Protein AF-T1BEZ2-F1 (afdb_monomer_lite)

Organism: NCBI:txid410659

Radius of gyration: 30.02 Å; chains: 1; bounding box: 65×38×98 Å

Foldseek 3Di:
DDDDDDDPVVVDDDDPDDDDPPDQDDDPNHGDDDDDDDADPPHDLVVVVVVVVVVVVVVVVVDDPPDDDDDPDRPCVVVVVVVVVVVVVLVVVLVVQLVVCCVPVVDNVLSVVLSVVLVVLVVVLVVVCVVVVHDPDPVSVVVSVVVSVVSSVVSVVVSVVVD

InterPro domains:
  IPR001036 Acriflavin resistance protein [PF00873] (5-162)
  IPR001036 Acriflavin resistance protein [PR00702] (82-105)
  IPR001036 Acriflavin resistance protein [PR00702] (109-130)
  IPR001036 Acriflavin resistance protein [PR00702] (137-161)
  IPR001036 Acriflavin resistance protein [PTHR32063] (5-162)
  IPR027463 Multidrug efflux transporter AcrB TolC docking domain, DN/DC subdomains [G3DSA:3.30.2090.10] (4-24)

Secondary structure (DSSP, 8-state):
-------GGGT-----------S--EETTEE------PPPTT--HHHHHHHHHHHHHHHHTTSPTT--------HHHHHHHHHHHHHHHHHHHHHHHHHHHHHHH--HHHHHHHHHHHHHHHHHHHHHHHHTT----HHHHHHHHHHHHHHHHHHHHHHHHH-

pLDDT: mean 74.98, std 9.19, range [45.59, 91.62]

Sequence (163 aa):
SGHGVVPLRDVADVKSSFAPVWTRATANGKPAVLIDVYQQPDGNTVQIINQTRAEMKKIKSKLPAGVAVKLWYNQGHVLMESAVSVRDAVIVGIVMAVLVLLVFLRNWKTTLMAAMVVPAALATTVLLLYLLNMSFNIMTLGGMAAAVGLIIDDAIVMIEHII

Structure (mmCIF, N/CA/C/O backbone):
data_AF-T1BEZ2-F1
#
_entry.id   AF-T1BEZ2-F1
#
loop_
_atom_site.group_PDB
_atom_site.id
_atom_site.type_symbol
_atom_site.label_atom_id
_atom_site.label_alt_id
_atom_site.label_comp_id
_atom_site.label_asym_id
_atom_site.label_entity_id
_atom_site.label_seq_id
_atom_site.pdbx_PDB_ins_code
_atom_site.Cartn_x
_atom_site.Cartn_y
_atom_site.Cartn_z
_atom_site.occupancy
_atom_site.B_iso_or_equiv
_atom_site.auth_seq_id
_atom_site.auth_comp_id
_atom_site.auth_asym_id
_atom_site.auth_atom_id
_atom_site.pdbx_PDB_model_num
ATOM 1 N N . SER A 1 1 ? 38.979 20.730 -69.085 1.00 45.59 1 SER A N 1
ATOM 2 C CA . SER A 1 1 ? 39.420 20.351 -67.730 1.00 45.59 1 SER A CA 1
ATOM 3 C C . SER A 1 1 ? 38.242 19.743 -66.992 1.00 45.59 1 SER A C 1
ATOM 5 O O . SER A 1 1 ? 37.401 20.476 -66.497 1.00 45.59 1 SER A O 1
ATOM 7 N N . GLY A 1 2 ? 38.084 18.419 -67.080 1.00 51.22 2 GLY A N 1
ATOM 8 C CA . GLY A 1 2 ? 36.905 17.714 -66.572 1.00 51.22 2 GLY A CA 1
ATOM 9 C C . GLY A 1 2 ? 37.020 17.462 -65.074 1.00 51.22 2 GLY A C 1
ATOM 10 O O . GLY A 1 2 ? 37.946 16.783 -64.638 1.00 51.22 2 GLY A O 1
ATOM 11 N N . HIS A 1 3 ? 36.095 18.011 -64.293 1.00 58.00 3 HIS A N 1
ATOM 12 C CA . HIS A 1 3 ? 35.956 17.691 -62.877 1.00 58.00 3 HIS A CA 1
ATOM 13 C C . HIS A 1 3 ? 35.451 16.248 -62.745 1.00 58.00 3 HIS A C 1
ATOM 15 O O . HIS A 1 3 ? 34.265 15.978 -62.918 1.00 58.00 3 HIS A O 1
ATOM 21 N N . GLY A 1 4 ? 36.371 15.311 -62.507 1.00 70.38 4 GLY A N 1
ATOM 22 C CA . GLY A 1 4 ? 36.042 13.915 -62.236 1.00 70.38 4 GLY A CA 1
ATOM 23 C C . GLY A 1 4 ? 35.352 13.799 -60.881 1.00 70.38 4 GLY A C 1
ATOM 24 O O . GLY A 1 4 ? 35.942 14.116 -59.851 1.00 70.38 4 GLY A O 1
ATOM 25 N N . VAL A 1 5 ? 34.092 13.377 -60.881 1.00 75.44 5 VAL A N 1
ATOM 26 C CA . VAL A 1 5 ? 33.351 13.088 -59.652 1.00 75.44 5 VAL A CA 1
ATOM 27 C C . VAL A 1 5 ? 33.892 11.779 -59.082 1.00 75.44 5 VAL A C 1
ATOM 29 O O . VAL A 1 5 ? 33.746 10.733 -59.711 1.00 75.44 5 VAL A O 1
ATOM 32 N N . VAL A 1 6 ? 34.522 11.831 -57.908 1.00 78.94 6 VAL A N 1
ATOM 33 C CA . VAL A 1 6 ? 34.981 10.630 -57.195 1.00 78.94 6 VAL A CA 1
ATOM 34 C C . VAL A 1 6 ? 33.859 10.159 -56.265 1.00 78.94 6 VAL A C 1
ATOM 36 O O . VAL A 1 6 ? 33.455 10.915 -55.377 1.00 78.94 6 VAL A O 1
ATOM 39 N N . PRO A 1 7 ? 33.309 8.947 -56.453 1.00 79.12 7 PRO A N 1
ATOM 40 C CA . PRO A 1 7 ? 32.265 8.428 -55.584 1.00 79.12 7 PRO A CA 1
ATOM 41 C C . PRO A 1 7 ? 32.840 8.053 -54.211 1.00 79.12 7 PRO A C 1
ATOM 43 O O . PRO A 1 7 ? 33.942 7.527 -54.102 1.00 79.12 7 PRO A O 1
ATOM 46 N N . LEU A 1 8 ? 32.057 8.270 -53.149 1.00 76.75 8 LEU A N 1
ATOM 47 C CA . LEU A 1 8 ? 32.483 8.088 -51.750 1.00 76.75 8 LEU A CA 1
ATOM 48 C C . LEU A 1 8 ? 33.016 6.674 -51.436 1.00 76.75 8 LEU A C 1
ATOM 50 O O . LEU A 1 8 ? 33.854 6.506 -50.558 1.00 76.75 8 LEU A O 1
ATOM 54 N N . ARG A 1 9 ? 32.573 5.668 -52.196 1.00 78.31 9 ARG A N 1
ATOM 55 C CA . ARG A 1 9 ? 33.042 4.276 -52.109 1.00 78.31 9 ARG A CA 1
ATOM 56 C C . ARG A 1 9 ? 34.515 4.076 -52.499 1.00 78.31 9 ARG A C 1
ATOM 58 O O . ARG A 1 9 ? 35.095 3.079 -52.092 1.00 78.31 9 ARG A O 1
ATOM 65 N N . ASP A 1 10 ? 35.10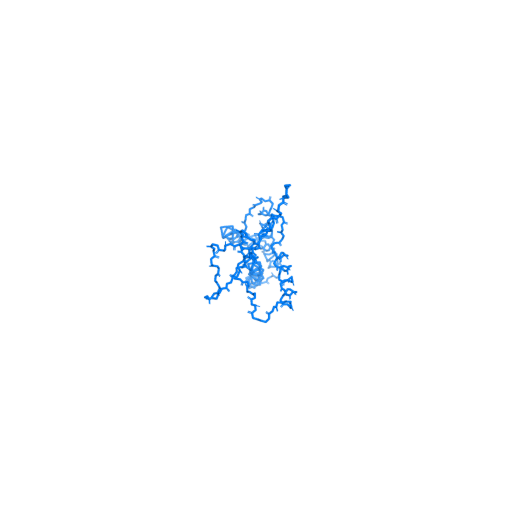2 4.997 -53.268 1.00 80.50 10 ASP A N 1
ATOM 66 C CA . ASP A 1 10 ? 36.500 4.906 -53.722 1.00 80.50 10 ASP A CA 1
ATOM 67 C C . ASP A 1 10 ? 37.483 5.443 -52.664 1.00 80.50 10 ASP A C 1
ATOM 69 O O . ASP A 1 10 ? 38.688 5.223 -52.764 1.00 80.50 10 ASP A O 1
ATOM 73 N N . VAL A 1 11 ? 36.974 6.139 -51.639 1.00 81.88 11 VAL A N 1
ATOM 74 C CA . VAL A 1 11 ? 37.768 6.751 -50.557 1.00 81.88 11 VAL A CA 1
ATOM 75 C C . VAL A 1 11 ? 37.382 6.260 -49.159 1.00 81.88 11 VAL A C 1
ATOM 77 O O . VAL A 1 11 ? 38.130 6.492 -48.212 1.00 81.88 11 VAL A O 1
ATOM 80 N N . ALA A 1 12 ? 36.243 5.578 -49.005 1.00 79.38 12 ALA A N 1
ATOM 81 C CA . ALA A 1 12 ? 35.791 5.054 -47.721 1.00 79.38 12 ALA A CA 1
ATOM 82 C C . ALA A 1 12 ? 34.899 3.808 -47.863 1.00 79.38 12 ALA A C 1
ATOM 84 O O . ALA A 1 12 ? 34.057 3.714 -48.757 1.00 79.38 12 ALA A O 1
ATOM 85 N N . ASP A 1 13 ? 35.039 2.879 -46.913 1.00 76.56 13 ASP A N 1
ATOM 86 C CA . ASP A 1 13 ? 34.148 1.726 -46.753 1.00 76.56 13 ASP A CA 1
ATOM 87 C C . ASP A 1 13 ? 32.929 2.145 -45.912 1.00 76.56 13 ASP A C 1
ATOM 89 O O . ASP A 1 13 ? 33.007 2.304 -44.691 1.00 76.56 13 ASP A O 1
ATOM 93 N N . VAL A 1 14 ? 31.801 2.396 -46.582 1.00 77.38 14 VAL A N 1
ATOM 94 C CA . VAL A 1 14 ? 30.545 2.791 -45.934 1.00 77.38 14 VAL A CA 1
ATOM 95 C C . VAL A 1 14 ? 29.736 1.539 -45.617 1.00 77.38 14 VAL A C 1
ATOM 97 O O . VAL A 1 14 ? 29.041 0.990 -46.473 1.00 77.38 14 VAL A O 1
ATOM 100 N N . LYS A 1 15 ? 29.790 1.108 -44.357 1.00 75.06 15 LYS A N 1
ATOM 101 C CA . LYS A 1 15 ? 28.935 0.041 -43.826 1.00 75.06 15 LYS A CA 1
ATOM 102 C C . LYS A 1 15 ? 27.863 0.641 -42.935 1.00 75.06 15 LYS A C 1
ATOM 104 O O . LYS A 1 15 ? 28.157 1.448 -42.056 1.00 75.06 15 LYS A O 1
ATOM 109 N N . SER A 1 16 ? 26.620 0.203 -43.124 1.00 61.25 16 SER A N 1
ATOM 110 C CA . SER A 1 16 ? 25.577 0.427 -42.126 1.00 61.25 16 SER A CA 1
ATOM 111 C C . SER A 1 16 ? 25.934 -0.417 -40.901 1.00 61.25 16 SER A C 1
ATOM 113 O O . SER A 1 16 ? 25.763 -1.634 -40.899 1.00 61.25 16 SER A O 1
ATOM 115 N N . SER A 1 17 ? 26.548 0.221 -39.908 1.00 61.66 17 SER A N 1
ATOM 116 C CA . SER A 1 17 ? 26.947 -0.402 -38.649 1.00 61.66 17 SER A CA 1
ATOM 117 C C . SER A 1 17 ? 26.093 0.149 -37.518 1.00 61.66 17 SER A C 1
ATOM 119 O O . SER A 1 17 ? 25.667 1.303 -37.539 1.00 61.66 17 SER A O 1
ATOM 121 N N . PHE A 1 18 ? 25.857 -0.676 -36.505 1.00 65.12 18 PHE A N 1
ATOM 122 C CA . PHE A 1 18 ? 25.206 -0.238 -35.277 1.00 65.12 18 PHE A CA 1
ATOM 123 C C . PHE A 1 18 ? 26.130 0.708 -34.500 1.00 65.12 18 PHE A C 1
ATOM 125 O O . PHE A 1 18 ? 27.355 0.557 -34.540 1.00 65.12 18 PHE A O 1
ATOM 132 N N . ALA A 1 19 ? 25.542 1.685 -33.802 1.00 56.53 19 ALA A N 1
ATOM 133 C CA . ALA A 1 19 ? 26.277 2.576 -32.908 1.00 56.53 19 ALA A CA 1
ATOM 134 C C . ALA A 1 19 ? 27.071 1.749 -31.874 1.00 56.53 19 ALA A C 1
ATOM 136 O O . ALA A 1 19 ? 26.555 0.729 -31.405 1.00 56.53 19 ALA A O 1
ATOM 137 N N . PRO A 1 20 ? 28.306 2.146 -31.514 1.00 45.62 20 PRO A N 1
ATOM 138 C CA . PRO A 1 20 ? 29.108 1.402 -30.552 1.00 45.62 20 PRO A CA 1
ATOM 139 C C . PRO A 1 20 ? 28.374 1.327 -29.210 1.00 45.62 20 PRO A C 1
ATOM 141 O O . PRO A 1 20 ? 28.169 2.328 -28.523 1.00 45.62 20 PRO A O 1
ATOM 144 N N . VAL A 1 21 ? 27.949 0.116 -28.852 1.00 55.03 21 VAL A N 1
ATOM 145 C CA . VAL A 1 21 ? 27.311 -0.174 -27.570 1.00 55.03 21 VAL A CA 1
ATOM 146 C C . VAL A 1 21 ? 28.423 -0.323 -26.533 1.00 55.03 21 VAL A C 1
ATOM 148 O O . VAL A 1 21 ? 28.997 -1.396 -26.372 1.00 55.03 21 VAL A O 1
ATOM 151 N N . TRP A 1 22 ? 28.745 0.765 -25.834 1.00 52.12 22 TRP A N 1
ATOM 152 C CA . TRP A 1 22 ? 29.755 0.783 -24.763 1.00 52.12 22 TRP A CA 1
ATOM 153 C C . TRP A 1 22 ? 29.315 0.025 -23.498 1.00 52.12 22 TRP A C 1
ATOM 155 O O . TRP A 1 22 ? 30.116 -0.201 -22.594 1.00 52.12 22 TRP A O 1
ATOM 165 N N . THR A 1 23 ? 28.049 -0.397 -23.433 1.00 52.69 23 THR A N 1
ATOM 166 C CA . THR A 1 23 ? 27.448 -1.040 -22.260 1.00 52.69 23 THR A CA 1
ATOM 167 C C . THR A 1 23 ? 26.900 -2.414 -22.630 1.00 52.69 23 THR A C 1
ATOM 169 O O . THR A 1 23 ? 25.865 -2.545 -23.281 1.00 52.69 23 THR A O 1
ATOM 172 N N . ARG A 1 24 ? 27.592 -3.478 -22.212 1.00 58.44 24 ARG A N 1
ATOM 173 C CA . ARG A 1 24 ? 27.151 -4.855 -22.457 1.00 58.44 24 ARG A CA 1
ATOM 174 C C . ARG A 1 24 ? 26.041 -5.230 -21.472 1.00 58.44 24 ARG A C 1
ATOM 176 O O . ARG A 1 24 ? 26.325 -5.643 -20.352 1.00 58.44 24 ARG A O 1
ATOM 183 N N . ALA A 1 25 ? 24.783 -5.122 -21.887 1.00 63.81 25 ALA A N 1
ATOM 184 C CA . ALA A 1 25 ? 23.671 -5.671 -21.120 1.00 63.81 25 ALA A CA 1
ATOM 185 C C . ALA A 1 25 ? 23.600 -7.193 -21.330 1.00 63.81 25 ALA A C 1
ATOM 187 O O . ALA A 1 25 ? 23.593 -7.698 -22.456 1.00 63.81 25 ALA A O 1
ATOM 188 N N . THR A 1 26 ? 23.582 -7.947 -20.234 1.00 67.31 26 THR A N 1
ATOM 189 C CA . THR A 1 26 ? 23.364 -9.396 -20.270 1.00 67.31 26 THR A CA 1
ATOM 190 C C . THR A 1 26 ? 22.227 -9.753 -19.333 1.00 67.31 26 THR A C 1
ATOM 192 O O . THR A 1 26 ? 22.091 -9.173 -18.260 1.00 67.31 26 THR A O 1
ATOM 195 N N . ALA A 1 27 ? 21.402 -10.710 -19.742 1.00 64.25 27 ALA A N 1
ATOM 196 C CA . ALA A 1 27 ? 20.376 -11.298 -18.895 1.00 64.25 27 ALA A CA 1
ATOM 197 C C . ALA A 1 27 ? 20.695 -12.787 -18.753 1.00 64.25 27 ALA A C 1
ATOM 199 O O . ALA A 1 27 ? 20.687 -13.517 -19.746 1.00 64.25 27 ALA A O 1
ATOM 200 N N . ASN A 1 28 ? 21.006 -13.243 -17.535 1.00 63.75 28 ASN A N 1
ATOM 201 C CA . ASN A 1 28 ? 21.437 -14.624 -17.258 1.00 63.75 28 ASN A CA 1
ATOM 202 C C . ASN A 1 28 ? 22.575 -15.115 -18.174 1.00 63.75 28 ASN A C 1
ATOM 204 O O . ASN A 1 28 ? 22.500 -16.207 -18.737 1.00 63.75 28 ASN A O 1
ATOM 208 N N . GLY A 1 29 ? 23.601 -14.286 -18.384 1.00 69.00 29 GLY A N 1
ATOM 209 C CA . GLY A 1 29 ? 24.770 -14.646 -19.196 1.00 69.00 29 GLY A CA 1
ATOM 210 C C . GLY A 1 29 ? 24.537 -14.669 -20.713 1.00 69.00 29 GLY A C 1
ATOM 211 O O . GLY A 1 29 ? 25.471 -14.944 -21.461 1.00 69.00 29 GLY A O 1
ATOM 212 N N . LYS A 1 30 ? 23.327 -14.348 -21.194 1.00 75.25 30 LYS A N 1
ATOM 213 C CA . LYS A 1 30 ? 23.033 -14.178 -22.626 1.00 75.25 30 LYS A CA 1
ATOM 214 C C . LYS A 1 30 ? 23.043 -12.693 -23.005 1.00 75.25 30 LYS A C 1
ATOM 216 O O . LYS A 1 30 ? 22.587 -11.881 -22.193 1.00 75.25 30 LYS A O 1
ATOM 221 N N . PRO A 1 31 ? 23.521 -12.320 -24.210 1.00 75.44 31 PRO A N 1
ATOM 222 C CA . PRO A 1 31 ? 23.399 -10.953 -24.712 1.00 75.44 31 PRO A CA 1
ATOM 223 C C . PRO A 1 31 ? 21.940 -10.499 -24.668 1.00 75.44 31 PRO A C 1
ATOM 225 O O . PRO A 1 31 ? 21.053 -11.216 -25.135 1.00 75.44 31 PRO A O 1
ATOM 228 N N . ALA A 1 32 ? 21.694 -9.336 -24.077 1.00 73.88 32 ALA A N 1
ATOM 229 C CA . ALA A 1 32 ? 20.361 -8.782 -23.915 1.00 73.88 32 ALA A CA 1
ATOM 230 C C . ALA A 1 32 ? 20.365 -7.294 -24.262 1.00 73.88 32 ALA A C 1
ATOM 232 O O . ALA A 1 32 ? 21.403 -6.639 -24.248 1.00 73.88 32 ALA A O 1
ATOM 233 N N . VAL A 1 33 ? 19.183 -6.765 -24.559 1.00 74.75 33 VAL A N 1
ATOM 234 C CA . VAL A 1 33 ? 18.955 -5.327 -24.699 1.00 74.75 33 VAL A CA 1
ATOM 235 C C . VAL A 1 33 ? 18.123 -4.895 -23.501 1.00 74.75 33 VAL A C 1
ATOM 237 O O . VAL A 1 33 ? 17.075 -5.489 -23.236 1.00 74.75 33 VAL A O 1
ATOM 240 N N . LEU A 1 34 ? 18.614 -3.901 -22.762 1.00 71.50 34 LEU A N 1
ATOM 241 C CA . LEU A 1 34 ? 17.865 -3.275 -21.680 1.00 71.50 34 LEU A CA 1
ATOM 242 C C . LEU A 1 34 ? 16.937 -2.215 -22.282 1.00 71.50 34 LEU A C 1
ATOM 244 O O . LEU A 1 34 ? 17.360 -1.436 -23.133 1.00 71.50 34 LEU A O 1
ATOM 248 N N . ILE A 1 35 ? 15.677 -2.210 -21.857 1.00 73.62 35 ILE A N 1
ATOM 249 C CA . ILE A 1 35 ? 14.705 -1.177 -22.212 1.00 73.62 35 ILE A CA 1
ATOM 250 C C . ILE A 1 35 ? 14.124 -0.664 -20.903 1.00 73.62 35 ILE A C 1
ATOM 252 O O . ILE A 1 35 ? 13.434 -1.411 -20.205 1.00 73.62 35 ILE A O 1
ATOM 256 N N . ASP A 1 36 ? 14.397 0.600 -20.599 1.00 74.00 36 ASP A N 1
ATOM 257 C CA . ASP A 1 36 ? 13.881 1.267 -19.411 1.00 74.00 36 ASP A CA 1
ATOM 258 C C . ASP A 1 36 ? 12.597 2.026 -19.753 1.00 74.00 36 ASP A C 1
ATOM 260 O O . ASP A 1 36 ? 12.530 2.778 -20.726 1.00 74.00 36 ASP A O 1
ATOM 264 N N . VAL A 1 37 ? 11.555 1.807 -18.950 1.00 72.19 37 VAL A N 1
ATOM 265 C CA . VAL A 1 37 ? 10.265 2.492 -19.079 1.00 72.19 37 VAL A CA 1
ATOM 266 C C . VAL A 1 37 ? 10.095 3.395 -17.869 1.00 72.19 37 VAL A C 1
ATOM 268 O O . VAL A 1 37 ? 9.917 2.915 -16.750 1.00 72.19 37 VAL A O 1
ATOM 271 N N . TYR A 1 38 ? 10.144 4.704 -18.101 1.00 71.62 38 TYR A N 1
ATOM 272 C CA . TYR A 1 38 ? 9.953 5.708 -17.061 1.00 71.62 38 TYR A CA 1
ATOM 273 C C . TYR A 1 38 ? 8.494 6.153 -16.996 1.00 71.62 38 TYR A C 1
ATOM 275 O O . TYR A 1 38 ? 7.841 6.373 -18.018 1.00 71.62 38 TYR A O 1
ATOM 283 N N . GLN A 1 39 ? 7.986 6.300 -15.776 1.00 69.12 39 GLN A N 1
ATOM 284 C CA . GLN A 1 39 ? 6.677 6.884 -15.522 1.00 69.12 39 GLN A CA 1
ATOM 285 C C . GLN A 1 39 ? 6.745 8.409 -15.676 1.00 69.12 39 GLN A C 1
ATOM 287 O O . GLN A 1 39 ? 7.672 9.050 -15.188 1.00 69.12 39 GLN A O 1
ATOM 292 N N . GLN A 1 40 ? 5.745 8.985 -16.345 1.00 74.88 40 GLN A N 1
ATOM 293 C CA . GLN A 1 40 ? 5.557 10.436 -16.390 1.00 74.88 40 GLN A CA 1
ATOM 294 C C . GLN A 1 40 ? 5.040 10.950 -15.031 1.00 74.88 40 GLN A C 1
ATOM 296 O O . GLN A 1 40 ? 4.295 10.213 -14.383 1.00 74.88 40 GLN A O 1
ATOM 301 N N . PRO A 1 41 ? 5.379 12.187 -14.611 1.00 60.66 41 PRO A N 1
ATOM 302 C CA . PRO A 1 41 ? 5.030 12.729 -13.290 1.00 60.66 41 PRO A CA 1
ATOM 303 C C . PRO A 1 41 ? 3.544 12.610 -12.913 1.00 60.66 41 PRO A C 1
ATOM 305 O O . PRO A 1 41 ? 3.238 12.262 -11.778 1.00 60.66 41 PRO A O 1
ATOM 308 N N . ASP A 1 42 ? 2.639 12.795 -13.879 1.00 68.25 42 ASP A N 1
ATOM 309 C CA . ASP A 1 42 ? 1.180 12.729 -13.677 1.00 68.25 42 ASP A CA 1
ATOM 310 C C . ASP A 1 42 ? 0.566 11.371 -14.074 1.00 68.25 42 ASP A C 1
ATOM 312 O O . ASP A 1 42 ? -0.652 11.199 -14.144 1.00 68.25 42 ASP A O 1
ATOM 316 N N . GLY A 1 43 ? 1.405 10.388 -14.402 1.00 64.56 43 GLY A N 1
ATOM 317 C CA . GLY A 1 43 ? 0.965 9.084 -14.878 1.00 64.56 43 GLY A CA 1
ATOM 318 C C . GLY A 1 43 ? 0.504 8.175 -13.743 1.00 64.56 43 GLY A C 1
ATOM 319 O O . GLY A 1 43 ? 1.113 8.139 -12.680 1.00 64.56 43 GLY A O 1
ATOM 320 N N . ASN A 1 44 ? -0.528 7.363 -13.972 1.00 68.50 44 ASN A N 1
ATOM 321 C CA . ASN A 1 44 ? -0.905 6.302 -13.039 1.00 68.50 44 ASN A CA 1
ATOM 322 C C . ASN A 1 44 ? -0.009 5.067 -13.254 1.00 68.50 44 ASN A C 1
ATOM 324 O O . ASN A 1 44 ? -0.087 4.410 -14.295 1.00 68.50 44 ASN A O 1
ATOM 328 N N . THR A 1 45 ? 0.807 4.717 -12.255 1.00 69.75 45 THR A N 1
ATOM 329 C CA . THR A 1 45 ? 1.752 3.585 -12.303 1.00 69.75 45 THR A CA 1
ATOM 330 C C . THR A 1 45 ? 1.080 2.267 -12.703 1.00 69.75 45 THR A C 1
ATOM 332 O O . THR A 1 45 ? 1.600 1.531 -13.542 1.00 69.75 45 THR A O 1
ATOM 335 N N . VAL A 1 46 ? -0.100 1.969 -12.146 1.00 71.31 46 VAL A N 1
ATOM 336 C CA . VAL A 1 46 ? -0.838 0.721 -12.416 1.00 71.31 46 VAL A CA 1
ATOM 337 C C . VAL A 1 46 ? -1.319 0.689 -13.865 1.00 71.31 46 VAL A C 1
ATOM 339 O O . VAL A 1 46 ? -1.199 -0.328 -14.553 1.00 71.31 46 VAL A O 1
ATOM 342 N N . GLN A 1 47 ? -1.823 1.819 -14.358 1.00 75.38 47 GLN A N 1
ATOM 343 C CA . GLN A 1 47 ? -2.288 1.944 -15.735 1.00 75.38 47 GLN A CA 1
ATOM 344 C C . GLN A 1 47 ? -1.136 1.802 -16.735 1.00 75.38 47 GLN A C 1
ATOM 346 O O . GLN A 1 47 ? -1.267 1.049 -17.701 1.00 75.38 47 GLN A O 1
ATOM 351 N N . ILE A 1 48 ? 0.005 2.448 -16.473 1.00 78.62 48 ILE A N 1
ATOM 352 C CA . ILE A 1 48 ? 1.208 2.366 -17.314 1.00 78.62 48 ILE A CA 1
ATOM 353 C C . ILE A 1 48 ? 1.714 0.925 -17.393 1.00 78.62 48 ILE A C 1
ATOM 355 O O . ILE A 1 48 ? 2.027 0.438 -18.480 1.00 78.62 48 ILE A O 1
ATOM 359 N N . ILE A 1 49 ? 1.746 0.199 -16.272 1.00 75.88 49 ILE A N 1
ATOM 360 C CA . ILE A 1 49 ? 2.162 -1.212 -16.251 1.00 75.88 49 ILE A CA 1
ATOM 361 C C . ILE A 1 49 ? 1.214 -2.079 -17.077 1.00 75.88 49 ILE A C 1
ATOM 363 O O . ILE A 1 49 ? 1.668 -2.917 -17.862 1.00 75.88 49 ILE A O 1
ATOM 367 N N . ASN A 1 50 ? -0.096 -1.877 -16.927 1.00 78.56 50 ASN A N 1
ATOM 368 C CA . ASN A 1 50 ? -1.098 -2.633 -17.672 1.00 78.56 50 ASN A CA 1
ATOM 369 C C . ASN A 1 50 ? -1.008 -2.362 -19.180 1.00 78.56 50 ASN A C 1
ATOM 371 O O . ASN A 1 50 ? -1.018 -3.308 -19.971 1.00 78.56 50 ASN A O 1
ATOM 375 N N . GLN A 1 51 ? -0.848 -1.099 -19.579 1.00 81.00 51 GLN A N 1
ATOM 376 C CA . GLN A 1 51 ? -0.660 -0.700 -20.976 1.00 81.00 51 GLN A CA 1
ATOM 377 C C . GLN A 1 51 ? 0.639 -1.261 -21.554 1.00 81.00 51 GLN A C 1
ATOM 379 O O . GLN A 1 51 ? 0.622 -1.883 -22.614 1.00 81.00 51 GLN A O 1
ATOM 384 N N . THR A 1 52 ? 1.748 -1.141 -20.821 1.00 80.19 52 THR A N 1
ATOM 385 C CA . THR A 1 52 ? 3.047 -1.683 -21.238 1.00 80.19 52 THR A CA 1
ATOM 386 C C . THR A 1 52 ? 2.959 -3.193 -21.434 1.00 80.19 52 THR A C 1
ATOM 388 O O . THR A 1 52 ? 3.395 -3.710 -22.458 1.00 80.19 52 THR A O 1
ATOM 391 N N . ARG A 1 53 ? 2.323 -3.924 -20.508 1.00 79.12 53 ARG A N 1
ATOM 392 C CA . ARG A 1 53 ? 2.100 -5.374 -20.634 1.00 79.12 53 ARG A CA 1
ATOM 393 C C . ARG A 1 53 ? 1.232 -5.719 -21.848 1.00 79.12 53 ARG A C 1
ATOM 395 O O . ARG A 1 53 ? 1.520 -6.705 -22.530 1.00 79.12 53 ARG A O 1
ATOM 402 N N . ALA A 1 54 ? 0.185 -4.939 -22.112 1.00 82.81 54 ALA A N 1
ATOM 403 C CA . ALA A 1 54 ? -0.704 -5.143 -23.253 1.00 82.81 54 ALA A CA 1
ATOM 404 C C . ALA A 1 54 ? 0.028 -4.936 -24.588 1.00 82.81 54 ALA A C 1
ATOM 406 O O . ALA A 1 54 ? -0.035 -5.807 -25.459 1.00 82.81 54 ALA A O 1
ATOM 407 N N . GLU A 1 55 ? 0.785 -3.846 -24.725 1.00 82.38 55 GLU A N 1
ATOM 408 C CA . GLU A 1 55 ? 1.620 -3.590 -25.904 1.00 82.38 55 GLU A CA 1
ATOM 409 C C . GLU A 1 55 ? 2.703 -4.658 -26.065 1.00 82.38 55 GLU A C 1
ATOM 411 O O . GLU A 1 55 ? 2.925 -5.176 -27.161 1.00 82.38 55 GLU A O 1
ATOM 416 N N . MET A 1 56 ? 3.304 -5.104 -24.961 1.00 78.50 56 MET A N 1
ATOM 417 C CA . MET A 1 56 ? 4.329 -6.141 -25.020 1.00 78.50 56 MET A CA 1
ATOM 418 C C . MET A 1 56 ? 3.779 -7.496 -25.437 1.00 78.50 56 MET A C 1
ATOM 420 O O . MET A 1 56 ? 4.462 -8.244 -26.133 1.00 78.50 56 MET A O 1
ATOM 424 N N . LYS A 1 57 ? 2.515 -7.793 -25.120 1.00 81.50 57 LYS A N 1
ATOM 425 C CA . LYS A 1 57 ? 1.821 -8.974 -25.644 1.00 81.50 57 LYS A CA 1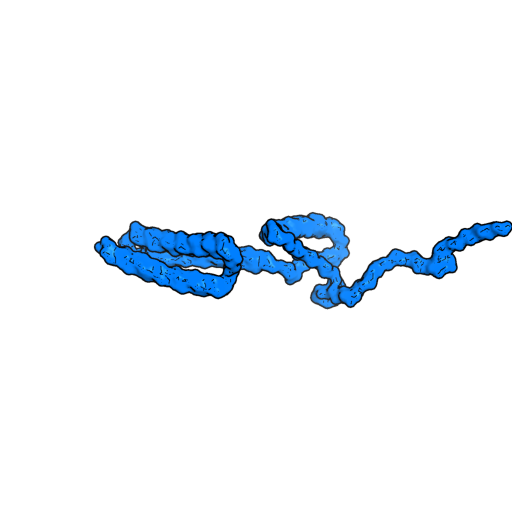
ATOM 426 C C . LYS A 1 57 ? 1.614 -8.888 -27.164 1.00 81.50 57 LYS A C 1
ATOM 428 O O . LYS A 1 57 ? 1.813 -9.897 -27.837 1.00 81.50 57 LYS A O 1
ATOM 433 N N . LYS A 1 58 ? 1.279 -7.708 -27.706 1.00 82.19 58 LYS A N 1
ATOM 434 C CA . LYS A 1 58 ? 1.128 -7.477 -29.160 1.00 82.19 58 LYS A CA 1
ATOM 435 C C . LYS A 1 58 ? 2.460 -7.570 -29.908 1.00 82.19 58 LYS A C 1
ATOM 437 O O . LYS A 1 58 ? 2.521 -8.094 -31.019 1.00 82.19 58 LYS A O 1
ATOM 442 N N . ILE A 1 59 ? 3.535 -7.068 -29.305 1.00 79.62 59 ILE A N 1
ATOM 443 C CA . ILE A 1 59 ? 4.875 -7.120 -29.898 1.00 79.62 59 ILE A CA 1
ATOM 444 C C . ILE A 1 59 ? 5.416 -8.551 -29.849 1.00 79.62 59 ILE A C 1
ATOM 446 O O . ILE A 1 59 ? 6.006 -9.005 -30.827 1.00 79.62 59 ILE A O 1
ATOM 450 N N . LYS A 1 60 ? 5.128 -9.310 -28.779 1.00 76.25 60 LYS A N 1
ATOM 451 C CA . LYS A 1 60 ? 5.534 -10.719 -28.627 1.00 76.25 60 LYS A CA 1
ATOM 452 C C . LYS A 1 60 ? 5.112 -11.608 -29.797 1.00 76.25 60 LYS A C 1
ATOM 454 O O . LYS A 1 60 ? 5.884 -12.474 -30.187 1.00 76.25 60 LYS A O 1
ATOM 459 N N . SER A 1 61 ? 3.942 -11.370 -30.395 1.00 73.12 61 SER A N 1
ATOM 460 C CA . SER A 1 61 ? 3.488 -12.109 -31.586 1.00 73.12 61 SER A CA 1
ATOM 461 C C . SER A 1 61 ? 4.235 -11.769 -32.881 1.00 73.12 61 SER A C 1
ATOM 463 O O . SER A 1 61 ? 4.103 -12.498 -33.855 1.00 73.12 61 SER A O 1
ATOM 465 N N . LYS A 1 62 ? 5.005 -10.675 -32.911 1.00 80.31 62 LYS A N 1
ATOM 466 C CA . LYS A 1 62 ? 5.778 -10.220 -34.081 1.00 80.31 62 LYS A CA 1
ATOM 467 C C . LYS A 1 62 ? 7.282 -10.473 -33.940 1.00 80.31 62 LYS A C 1
ATOM 469 O O . LYS A 1 62 ? 8.043 -10.145 -34.846 1.00 80.31 62 LYS A O 1
ATOM 474 N N . LEU A 1 63 ? 7.719 -11.005 -32.800 1.00 76.38 63 LEU A N 1
ATOM 475 C CA . LEU A 1 63 ? 9.128 -11.261 -32.522 1.00 76.38 63 LEU A CA 1
ATOM 476 C C . LEU A 1 63 ? 9.595 -12.558 -33.210 1.00 76.38 63 LEU A C 1
ATOM 478 O O . LEU A 1 63 ? 8.874 -13.558 -33.174 1.00 76.38 63 LEU A O 1
ATOM 482 N N . PRO A 1 64 ? 10.797 -12.570 -33.817 1.00 74.00 64 PRO A N 1
ATOM 483 C CA . PRO A 1 64 ? 11.357 -13.767 -34.433 1.00 74.00 64 PRO A CA 1
ATOM 484 C C . PRO A 1 64 ? 11.625 -14.865 -33.395 1.00 74.00 64 PRO A C 1
ATOM 486 O O . PRO A 1 64 ? 11.894 -14.595 -32.218 1.00 74.00 64 PRO A O 1
ATOM 489 N N . ALA A 1 65 ? 11.565 -16.122 -33.843 1.00 64.12 65 ALA A N 1
ATOM 490 C CA . ALA A 1 65 ? 11.811 -17.284 -32.999 1.00 64.12 65 ALA A CA 1
ATOM 491 C C . ALA A 1 65 ? 13.208 -17.193 -32.355 1.00 64.12 65 ALA A C 1
ATOM 493 O O . ALA A 1 65 ? 14.219 -17.134 -33.049 1.00 64.12 65 ALA A O 1
ATOM 494 N N . GLY A 1 66 ? 13.254 -17.148 -31.020 1.00 68.12 66 GLY A N 1
ATOM 495 C CA . GLY A 1 66 ? 14.495 -17.051 -30.239 1.00 68.12 66 GLY A CA 1
ATOM 496 C C . GLY A 1 66 ? 14.653 -15.765 -29.423 1.00 68.12 66 GLY A C 1
ATOM 497 O O . GLY A 1 66 ? 15.467 -15.745 -28.500 1.00 68.12 66 GLY A O 1
ATOM 498 N N . VAL A 1 67 ? 13.852 -14.722 -29.678 1.00 67.31 67 VAL A N 1
ATOM 499 C CA . VAL A 1 67 ? 13.878 -13.498 -28.859 1.00 67.31 67 VAL A CA 1
ATOM 500 C C . VAL A 1 67 ? 12.887 -13.614 -27.699 1.00 67.31 67 VAL A C 1
ATOM 502 O O . VAL A 1 67 ? 11.673 -13.675 -27.890 1.00 67.31 67 VAL A O 1
ATOM 505 N N . ALA A 1 68 ? 13.409 -13.640 -26.472 1.00 67.69 68 ALA A N 1
ATOM 506 C CA . ALA A 1 68 ? 12.611 -13.711 -25.252 1.00 67.69 68 ALA A CA 1
ATOM 507 C C . ALA A 1 68 ? 12.626 -12.367 -24.514 1.00 67.69 68 ALA A C 1
ATOM 509 O O . ALA A 1 68 ? 13.663 -11.935 -24.018 1.00 67.69 68 ALA A O 1
ATOM 510 N N . VAL A 1 69 ? 11.457 -11.738 -24.389 1.00 68.75 69 VAL A N 1
ATOM 511 C CA . VAL A 1 69 ? 11.271 -10.535 -23.567 1.00 68.75 69 VAL A CA 1
ATOM 512 C C . VAL A 1 69 ? 10.896 -10.960 -22.148 1.00 68.75 69 VAL A C 1
ATOM 514 O O . VAL A 1 69 ? 9.911 -11.680 -21.954 1.00 68.75 69 VAL A O 1
ATOM 517 N N . LYS A 1 70 ? 11.677 -10.526 -21.154 1.00 68.38 70 LYS A N 1
ATOM 518 C CA . LYS A 1 70 ? 11.406 -10.741 -19.725 1.00 68.38 70 LYS A CA 1
ATOM 519 C C . LYS A 1 70 ? 11.389 -9.400 -18.999 1.00 68.38 70 LYS A C 1
ATOM 521 O O . LYS A 1 70 ? 12.313 -8.613 -19.172 1.00 68.38 70 LYS A O 1
ATOM 526 N N . LEU A 1 71 ? 10.371 -9.167 -18.170 1.00 67.62 71 LEU A N 1
ATOM 527 C CA . LEU A 1 71 ? 10.401 -8.070 -17.203 1.00 67.62 71 LEU A CA 1
ATOM 528 C C . LEU A 1 71 ? 11.320 -8.479 -16.052 1.00 67.62 71 LEU A C 1
ATOM 530 O O . LEU A 1 71 ? 11.020 -9.437 -15.345 1.00 67.62 71 LEU A O 1
ATOM 534 N N . TRP A 1 72 ? 12.431 -7.766 -15.901 1.00 63.09 72 TRP A N 1
ATOM 535 C CA . TRP A 1 72 ? 13.407 -7.997 -14.834 1.00 63.09 72 TRP A CA 1
ATOM 536 C C . TRP A 1 72 ? 13.181 -7.102 -13.617 1.00 63.09 72 TRP A C 1
ATOM 538 O O . TRP A 1 72 ? 13.401 -7.543 -12.495 1.00 63.09 72 TRP A O 1
ATOM 548 N N . TYR A 1 73 ? 12.702 -5.875 -13.827 1.00 58.97 73 TYR A N 1
ATOM 549 C CA . TYR A 1 73 ? 12.422 -4.924 -12.757 1.00 58.97 73 TYR A CA 1
ATOM 550 C C . TYR A 1 73 ? 11.043 -4.302 -12.979 1.00 58.97 73 TYR A C 1
ATOM 552 O O . TYR A 1 73 ? 10.779 -3.721 -14.029 1.00 58.97 73 TYR A O 1
ATOM 560 N N . ASN A 1 74 ? 10.137 -4.468 -12.015 1.00 62.22 74 ASN A N 1
ATOM 561 C CA . ASN A 1 74 ? 8.804 -3.870 -12.048 1.00 62.22 74 ASN A CA 1
ATOM 562 C C . ASN A 1 74 ? 8.459 -3.312 -10.664 1.00 62.22 74 ASN A C 1
ATOM 564 O O . ASN A 1 74 ? 7.912 -4.018 -9.819 1.00 62.22 74 ASN A O 1
ATOM 568 N N . GLN A 1 75 ? 8.774 -2.036 -10.442 1.00 54.97 75 GLN A N 1
ATOM 569 C CA . GLN A 1 75 ? 8.507 -1.360 -9.169 1.00 54.97 75 GLN A CA 1
ATOM 570 C C . GLN A 1 75 ? 7.011 -1.264 -8.839 1.00 54.97 75 GLN A C 1
ATOM 572 O O . GLN A 1 75 ? 6.647 -1.327 -7.668 1.00 54.97 75 GLN A O 1
ATOM 577 N N . GLY A 1 76 ? 6.115 -1.183 -9.828 1.00 61.03 76 GLY A N 1
ATOM 578 C CA . GLY A 1 76 ? 4.683 -1.104 -9.524 1.00 61.03 76 GLY A CA 1
ATOM 579 C C . GLY A 1 76 ? 4.031 -2.445 -9.181 1.00 61.03 76 GLY A C 1
ATOM 580 O O . GLY A 1 76 ? 2.896 -2.443 -8.712 1.00 61.03 76 GLY A O 1
ATOM 581 N N . HIS A 1 77 ? 4.731 -3.579 -9.329 1.00 64.38 77 HIS A N 1
ATOM 582 C CA . HIS A 1 77 ? 4.273 -4.844 -8.739 1.00 64.38 77 HIS A CA 1
ATOM 583 C C . HIS A 1 77 ? 4.215 -4.743 -7.214 1.00 64.38 77 HIS A C 1
ATOM 585 O O . HIS A 1 77 ? 3.202 -5.085 -6.617 1.00 64.38 77 HIS A O 1
ATOM 591 N N . VAL A 1 78 ? 5.261 -4.173 -6.608 1.00 61.31 78 VAL A N 1
ATOM 592 C CA . VAL A 1 78 ? 5.349 -3.954 -5.159 1.00 61.31 78 VAL A CA 1
ATOM 593 C C . VAL A 1 78 ? 4.237 -3.019 -4.684 1.00 61.31 78 VAL A C 1
ATOM 595 O O . VAL A 1 78 ? 3.632 -3.265 -3.645 1.00 61.31 78 VAL A O 1
ATOM 598 N N . LEU A 1 79 ? 3.907 -1.982 -5.463 1.00 67.94 79 LEU A N 1
ATOM 599 C CA . LEU A 1 79 ? 2.821 -1.056 -5.134 1.00 67.94 79 LEU A CA 1
ATOM 600 C C . LEU A 1 79 ? 1.448 -1.750 -5.155 1.00 67.94 79 LEU A C 1
ATOM 602 O O . LEU A 1 79 ? 0.649 -1.570 -4.237 1.00 67.94 79 LEU A O 1
ATOM 606 N N . MET A 1 80 ? 1.182 -2.569 -6.178 1.00 68.75 80 MET A N 1
ATOM 607 C CA . MET A 1 80 ? -0.090 -3.285 -6.296 1.00 68.75 80 MET A CA 1
ATOM 608 C C . MET A 1 80 ? -0.227 -4.394 -5.247 1.00 68.75 80 MET A C 1
ATOM 610 O O . MET A 1 80 ? -1.291 -4.526 -4.645 1.00 68.75 80 MET A O 1
ATOM 614 N N . GLU A 1 81 ? 0.845 -5.140 -4.969 1.00 73.88 81 GLU A N 1
ATOM 615 C CA . GLU A 1 81 ? 0.872 -6.114 -3.871 1.00 73.88 81 GLU A CA 1
ATOM 616 C C . GLU A 1 81 ? 0.677 -5.445 -2.511 1.00 73.88 81 GLU A C 1
ATOM 618 O O . GLU A 1 81 ? -0.072 -5.960 -1.686 1.00 73.88 81 GLU A O 1
ATOM 623 N N . SER A 1 82 ? 1.277 -4.273 -2.289 1.00 70.19 82 SER A N 1
ATOM 624 C CA . SER A 1 82 ? 1.091 -3.519 -1.045 1.00 70.19 82 SER A CA 1
ATOM 625 C C . SER A 1 82 ? -0.363 -3.084 -0.864 1.00 70.19 82 SER A C 1
ATOM 627 O O . SER A 1 82 ? -0.913 -3.247 0.219 1.00 70.19 82 SER A O 1
ATOM 629 N N . ALA A 1 83 ? -1.021 -2.594 -1.920 1.00 74.00 83 ALA A N 1
ATOM 630 C CA . ALA A 1 83 ? -2.431 -2.208 -1.855 1.00 74.00 83 ALA A CA 1
ATOM 631 C C . ALA A 1 83 ? -3.353 -3.402 -1.544 1.00 74.00 83 ALA A C 1
ATOM 633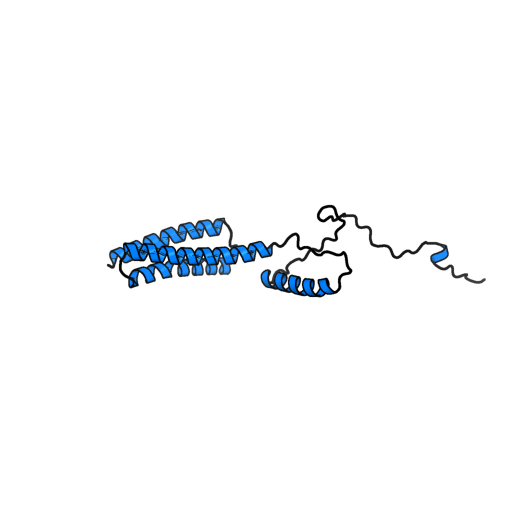 O O . ALA A 1 83 ? -4.263 -3.284 -0.722 1.00 74.00 83 ALA A O 1
ATOM 634 N N . VAL A 1 84 ? -3.102 -4.559 -2.167 1.00 77.75 84 VAL A N 1
ATOM 635 C CA . VAL A 1 84 ? -3.849 -5.797 -1.885 1.00 77.75 84 VAL A CA 1
ATOM 636 C C . VAL A 1 84 ? -3.585 -6.281 -0.460 1.00 77.75 84 VAL A C 1
ATOM 638 O O . VAL A 1 84 ? -4.532 -6.589 0.255 1.00 77.75 84 VAL A O 1
ATOM 641 N N . SER A 1 85 ? -2.328 -6.275 -0.019 1.00 74.31 85 SER A N 1
ATOM 642 C CA . SER A 1 85 ? -1.936 -6.671 1.336 1.00 74.31 85 SER A CA 1
ATOM 643 C C . SER A 1 85 ? -2.597 -5.795 2.403 1.00 74.31 85 SER A C 1
ATOM 645 O O . SER A 1 85 ? -3.161 -6.311 3.364 1.00 74.31 85 SER A O 1
ATOM 647 N N . VAL A 1 86 ? -2.626 -4.473 2.201 1.00 75.44 86 VAL A N 1
ATOM 648 C CA . VAL A 1 86 ? -3.331 -3.543 3.098 1.00 75.44 86 VAL A CA 1
ATOM 649 C C . VAL A 1 86 ? -4.827 -3.843 3.127 1.00 75.44 86 VAL A C 1
ATOM 651 O O . VAL A 1 86 ? -5.407 -3.915 4.208 1.00 75.44 86 VAL A O 1
ATOM 654 N N . ARG A 1 87 ? -5.462 -4.061 1.968 1.00 80.56 87 ARG A N 1
ATOM 655 C CA . ARG A 1 87 ? -6.884 -4.431 1.901 1.00 80.56 87 ARG A CA 1
ATOM 656 C C . ARG A 1 87 ? -7.161 -5.707 2.695 1.00 80.56 87 ARG A C 1
ATOM 658 O O . ARG A 1 87 ? -8.099 -5.740 3.487 1.00 80.56 87 ARG A O 1
ATOM 665 N N . ASP A 1 88 ? -6.358 -6.740 2.482 1.00 82.69 88 ASP A N 1
ATOM 666 C CA . ASP A 1 88 ? -6.552 -8.035 3.127 1.00 82.69 88 ASP A CA 1
ATOM 667 C C . ASP A 1 88 ? -6.309 -7.930 4.643 1.00 82.69 88 ASP A C 1
ATOM 669 O O . ASP A 1 88 ? -7.106 -8.445 5.427 1.00 82.69 88 ASP A O 1
ATOM 673 N N . ALA A 1 89 ? -5.298 -7.167 5.073 1.00 79.50 89 ALA A N 1
ATOM 674 C CA . ALA A 1 89 ? -5.047 -6.869 6.482 1.00 79.50 89 ALA A CA 1
ATOM 675 C C . ALA A 1 89 ? -6.212 -6.111 7.138 1.00 79.50 89 ALA A C 1
ATOM 677 O O . ALA A 1 89 ? -6.612 -6.452 8.250 1.00 79.50 89 ALA A O 1
ATOM 678 N N . VAL A 1 90 ? -6.799 -5.126 6.448 1.00 78.31 90 VAL A N 1
ATOM 679 C CA . VAL A 1 90 ? -7.977 -4.391 6.937 1.00 78.31 90 VAL A CA 1
ATOM 680 C C . VAL A 1 90 ? -9.174 -5.327 7.097 1.00 78.31 90 VAL A C 1
ATOM 682 O O . VAL A 1 90 ? -9.836 -5.287 8.130 1.00 78.31 90 VAL A O 1
ATOM 685 N N . ILE A 1 91 ? -9.438 -6.206 6.125 1.00 83.38 91 ILE A N 1
ATOM 686 C CA . ILE A 1 91 ? -10.553 -7.164 6.202 1.00 83.38 91 ILE A CA 1
ATOM 687 C C . ILE A 1 91 ? -10.360 -8.128 7.376 1.00 83.38 91 ILE A C 1
ATOM 689 O O . ILE A 1 91 ? -11.272 -8.298 8.186 1.00 83.38 91 ILE A O 1
ATOM 693 N N . VAL A 1 92 ? -9.176 -8.734 7.498 1.00 84.88 92 VAL A N 1
ATOM 694 C CA . VAL A 1 92 ? -8.859 -9.647 8.608 1.00 84.88 92 VAL A CA 1
ATOM 695 C C . VAL A 1 92 ? -8.957 -8.920 9.951 1.00 84.88 92 VAL A C 1
ATOM 697 O O . VAL A 1 92 ? -9.533 -9.460 10.895 1.00 84.88 92 VAL A O 1
ATOM 700 N N . GLY A 1 93 ? -8.464 -7.681 10.022 1.00 81.50 93 GLY A N 1
ATOM 701 C CA . GLY A 1 93 ? -8.548 -6.832 11.207 1.00 81.50 93 GLY A CA 1
ATOM 702 C C . GLY A 1 93 ? -9.989 -6.543 11.628 1.00 81.50 93 GLY A C 1
ATOM 703 O O . GLY A 1 93 ? -10.320 -6.716 12.797 1.00 81.50 93 GLY A O 1
ATOM 704 N N . ILE A 1 94 ? -10.868 -6.184 10.686 1.00 80.62 94 ILE A N 1
ATOM 705 C CA . ILE A 1 94 ? -12.296 -5.950 10.957 1.00 80.62 94 ILE A CA 1
ATOM 706 C C . ILE A 1 94 ? -12.961 -7.224 11.484 1.00 80.62 94 ILE A C 1
ATOM 708 O O . ILE A 1 94 ? -13.677 -7.174 12.481 1.00 80.62 94 ILE A O 1
ATOM 712 N N . VAL A 1 95 ? -12.715 -8.372 10.847 1.00 85.56 95 VAL A N 1
ATOM 713 C CA . VAL A 1 95 ? -13.306 -9.652 11.271 1.00 85.56 95 VAL A CA 1
ATOM 714 C C . VAL A 1 95 ? -12.856 -10.020 12.686 1.00 85.56 95 VAL A C 1
ATOM 716 O O . VAL A 1 95 ? -13.689 -10.384 13.517 1.00 85.56 95 VAL A O 1
ATOM 719 N N . MET A 1 96 ? -11.561 -9.888 12.984 1.00 83.50 96 MET A N 1
ATOM 720 C CA . MET A 1 96 ? -11.028 -10.153 14.322 1.00 83.50 96 MET A CA 1
ATOM 721 C C . MET A 1 96 ? -11.578 -9.182 15.366 1.00 83.50 96 MET A C 1
ATOM 723 O O . MET A 1 96 ? -11.995 -9.623 16.436 1.00 83.50 96 MET A O 1
ATOM 727 N N . ALA A 1 97 ? -11.650 -7.888 15.049 1.00 75.94 97 ALA A N 1
ATOM 728 C CA . ALA A 1 97 ? -12.223 -6.886 15.942 1.00 75.94 97 ALA A CA 1
ATOM 729 C C . ALA A 1 97 ? -13.687 -7.206 16.274 1.00 75.94 97 ALA A C 1
ATOM 731 O O . ALA A 1 97 ? -14.054 -7.234 17.446 1.00 75.94 97 ALA A O 1
ATOM 732 N N . VAL A 1 98 ? -14.509 -7.527 15.268 1.00 77.50 98 VAL A N 1
ATOM 733 C CA . VAL A 1 98 ? -15.916 -7.912 15.469 1.00 77.50 98 VAL A CA 1
ATOM 734 C C . VAL A 1 98 ? -16.033 -9.152 16.355 1.00 77.50 98 VAL A C 1
ATOM 736 O O . VAL A 1 98 ? -16.866 -9.163 17.258 1.00 77.50 98 VAL A O 1
ATOM 739 N N . LEU A 1 99 ? -15.202 -10.178 16.142 1.00 83.38 99 LEU A N 1
ATOM 740 C CA . LEU A 1 99 ? -15.224 -11.398 16.957 1.00 83.38 99 LEU A CA 1
ATOM 741 C C . LEU A 1 99 ? -14.880 -11.124 18.424 1.00 83.38 99 LEU A C 1
ATOM 743 O O . LEU A 1 99 ? -15.617 -11.554 19.310 1.00 83.38 99 LEU A O 1
ATOM 747 N N . VAL A 1 100 ? -13.796 -10.389 18.687 1.00 79.88 100 VAL A N 1
ATOM 748 C CA . VAL A 1 100 ? -13.372 -10.049 20.055 1.00 79.88 100 VAL A CA 1
ATOM 749 C C . VAL A 1 100 ? -14.439 -9.204 20.752 1.00 79.88 100 VAL A C 1
ATOM 751 O O . VAL A 1 100 ? -14.859 -9.524 21.864 1.00 79.88 100 VAL A O 1
ATOM 754 N N . LEU A 1 101 ? -14.945 -8.174 20.073 1.00 74.00 101 LEU A N 1
ATOM 755 C CA . LEU A 1 101 ? -15.984 -7.296 20.608 1.00 74.00 101 LEU A CA 1
ATOM 756 C C . LEU A 1 101 ? -17.299 -8.039 20.866 1.00 74.00 101 LEU A C 1
ATOM 758 O O . LEU A 1 101 ? -17.986 -7.725 21.832 1.00 74.00 101 LEU A O 1
ATOM 762 N N . LEU A 1 102 ? -17.666 -9.017 20.034 1.00 75.81 102 LEU A N 1
ATOM 763 C CA . LEU A 1 102 ? -18.870 -9.825 20.239 1.00 75.81 102 LEU A CA 1
ATOM 764 C C . LEU A 1 102 ? -18.756 -10.703 21.488 1.00 75.81 102 LEU A C 1
ATOM 766 O O . LEU A 1 102 ? -19.726 -10.816 22.239 1.00 75.81 102 LEU A O 1
ATOM 770 N N . VAL A 1 103 ? -17.582 -11.298 21.716 1.00 80.38 103 VAL A N 1
ATOM 771 C CA . VAL A 1 103 ? -17.309 -12.124 22.902 1.00 80.38 103 VAL A CA 1
ATOM 772 C C . VAL A 1 103 ? -17.363 -11.288 24.182 1.00 80.38 103 VAL A C 1
ATOM 774 O O . VAL A 1 103 ? -17.933 -11.745 25.170 1.00 80.38 103 VAL A O 1
ATOM 777 N N . PHE A 1 104 ? -16.821 -10.068 24.158 1.00 71.75 104 PHE A N 1
ATOM 778 C CA . PHE A 1 104 ? -16.776 -9.192 25.332 1.00 71.75 104 PHE A CA 1
ATOM 779 C C . PHE A 1 104 ? -18.100 -8.475 25.616 1.00 71.75 104 PHE A C 1
ATOM 781 O O . PHE A 1 104 ? -18.582 -8.503 26.744 1.00 71.75 104 PHE A O 1
ATOM 788 N N . LEU A 1 105 ? -18.708 -7.843 24.607 1.00 71.44 105 LEU A N 1
ATOM 789 C CA . LEU A 1 105 ? -19.870 -6.970 24.814 1.00 71.44 105 LEU A CA 1
ATOM 790 C C . LEU A 1 105 ? -21.196 -7.732 24.803 1.00 71.44 105 LEU A C 1
ATOM 792 O O . LEU A 1 105 ? -22.191 -7.224 25.316 1.00 71.44 105 LEU A O 1
ATOM 796 N N . ARG A 1 106 ? -21.247 -8.918 24.170 1.00 73.94 106 ARG A N 1
ATOM 797 C CA . ARG A 1 106 ? -22.458 -9.752 24.011 1.00 73.94 106 ARG A CA 1
ATOM 798 C C . ARG A 1 106 ? -23.681 -8.976 23.467 1.00 73.94 106 ARG A C 1
ATOM 800 O O . ARG A 1 106 ? -24.818 -9.435 23.568 1.00 73.94 106 ARG A O 1
ATOM 807 N N . ASN A 1 107 ? -23.443 -7.813 22.854 1.00 72.69 107 ASN A N 1
ATOM 808 C CA . ASN A 1 107 ? -24.435 -6.879 22.337 1.00 72.69 107 ASN A CA 1
ATOM 809 C C . ASN A 1 107 ? -24.006 -6.392 20.947 1.00 72.69 107 ASN A C 1
ATOM 811 O O . ASN A 1 107 ? -23.062 -5.624 20.780 1.00 72.69 107 ASN A O 1
ATOM 815 N N . TRP A 1 108 ? -24.743 -6.840 19.933 1.00 70.94 108 TRP A N 1
ATOM 816 C CA . TRP A 1 108 ? -24.400 -6.649 18.524 1.00 70.94 108 TRP A CA 1
ATOM 817 C C . TRP A 1 108 ? -24.367 -5.174 18.086 1.00 70.94 108 TRP A C 1
ATOM 819 O O . TRP A 1 108 ? -23.619 -4.819 17.176 1.00 70.94 108 TRP A O 1
ATOM 829 N N . LYS A 1 109 ? -25.149 -4.292 18.731 1.00 72.50 109 LYS A N 1
ATOM 830 C CA . LYS A 1 109 ? -25.219 -2.867 18.354 1.00 72.50 109 LYS A CA 1
ATOM 831 C C . LYS A 1 109 ? -23.937 -2.114 18.708 1.00 72.50 109 LYS A C 1
ATOM 833 O O . LYS A 1 109 ? -23.433 -1.351 17.889 1.00 72.50 109 LYS A O 1
ATOM 838 N N . THR A 1 110 ? -23.402 -2.338 19.903 1.00 70.31 110 THR A N 1
ATOM 839 C CA . THR A 1 110 ? -22.174 -1.687 20.380 1.00 70.31 110 THR A CA 1
ATOM 840 C C . THR A 1 110 ? -20.931 -2.259 19.705 1.00 70.31 110 THR A C 1
ATOM 842 O O . THR A 1 110 ? -20.053 -1.494 19.311 1.00 70.31 110 THR A O 1
ATOM 845 N N . THR A 1 111 ? -20.912 -3.566 19.425 1.00 74.50 111 THR A N 1
ATOM 846 C CA . THR A 1 111 ? -19.870 -4.201 18.602 1.00 74.50 111 THR A CA 1
ATOM 847 C C . THR A 1 111 ? -19.766 -3.581 17.203 1.00 74.50 111 THR A C 1
ATOM 849 O O . THR A 1 111 ? -18.664 -3.298 16.739 1.00 74.50 111 THR A O 1
ATOM 852 N N . LEU A 1 112 ? -20.895 -3.323 16.534 1.00 73.94 112 LEU A N 1
ATOM 853 C CA . LEU A 1 112 ? -20.912 -2.702 15.203 1.00 73.94 112 LEU A CA 1
ATOM 854 C C . LEU A 1 112 ? -20.406 -1.257 15.211 1.00 73.94 112 LEU A C 1
ATOM 856 O O . LEU A 1 112 ? -19.706 -0.860 14.281 1.00 73.94 112 LEU A O 1
ATOM 860 N N . MET A 1 113 ? -20.738 -0.483 16.250 1.00 74.44 113 MET A N 1
ATOM 861 C CA . MET A 1 113 ? -20.245 0.890 16.385 1.00 74.44 113 MET A CA 1
ATOM 862 C C . MET A 1 113 ? -18.721 0.912 16.513 1.00 74.44 113 MET A C 1
ATOM 864 O O . MET A 1 113 ? -18.064 1.569 15.711 1.00 74.44 113 MET A O 1
ATOM 868 N N . ALA A 1 114 ? -18.152 0.123 17.428 1.00 72.50 114 ALA A N 1
ATOM 869 C CA . ALA A 1 114 ? -16.700 0.026 17.586 1.00 72.50 114 ALA A CA 1
ATOM 870 C C . ALA A 1 114 ? -16.003 -0.522 16.324 1.00 72.50 114 ALA A C 1
ATOM 872 O O . ALA A 1 114 ? -14.972 0.002 15.902 1.00 72.50 114 ALA A O 1
ATOM 873 N N . ALA A 1 115 ? -16.595 -1.517 15.655 1.00 76.38 115 ALA A N 1
ATOM 874 C CA . ALA A 1 115 ? -16.041 -2.080 14.425 1.00 76.38 115 ALA A CA 1
ATOM 875 C C . ALA A 1 115 ? -16.018 -1.088 13.248 1.00 76.38 115 ALA A C 1
ATOM 877 O O . ALA A 1 115 ? -15.133 -1.188 12.402 1.00 76.38 115 ALA A O 1
ATOM 878 N N . MET A 1 116 ? -16.952 -0.130 13.178 1.00 79.00 116 MET A N 1
ATOM 879 C CA . MET A 1 116 ? -16.959 0.906 12.134 1.00 79.00 116 MET A CA 1
ATOM 880 C C . MET A 1 116 ? -16.003 2.072 12.412 1.00 79.00 116 MET A C 1
ATOM 882 O O . MET A 1 116 ? -15.568 2.733 11.466 1.00 79.00 116 MET A O 1
ATOM 886 N N . VAL A 1 117 ? -15.629 2.308 13.673 1.00 80.50 117 VAL A N 1
ATOM 887 C CA . VAL A 1 117 ? -14.681 3.374 14.039 1.00 80.50 117 VAL A CA 1
ATOM 888 C C . VAL A 1 117 ? -13.297 3.115 13.437 1.00 80.50 117 VAL A C 1
ATOM 890 O O . VAL A 1 117 ? -12.680 4.039 12.908 1.00 80.50 117 VAL A O 1
ATOM 893 N N . VAL A 1 118 ? -12.827 1.862 13.432 1.00 79.88 118 VAL A N 1
ATOM 894 C CA . VAL A 1 118 ? -11.481 1.513 12.940 1.00 79.88 118 VAL A CA 1
ATOM 895 C C . VAL A 1 118 ? -11.304 1.797 11.436 1.00 79.88 118 VAL A C 1
ATOM 897 O O . VAL A 1 118 ? -10.368 2.521 11.079 1.00 79.88 118 VAL A O 1
ATOM 900 N N . PRO A 1 119 ? -12.184 1.322 10.529 1.00 81.00 119 PRO A N 1
ATOM 901 C CA . PRO A 1 119 ? -12.106 1.667 9.110 1.00 81.00 119 PRO A CA 1
ATOM 902 C C . PRO A 1 119 ? -12.259 3.166 8.855 1.00 81.00 119 PRO A C 1
ATOM 904 O O . PRO A 1 119 ? -11.556 3.709 8.004 1.00 81.00 119 PRO A O 1
ATOM 907 N N . ALA A 1 120 ? -13.144 3.846 9.594 1.00 85.00 120 ALA A N 1
ATOM 908 C CA . ALA A 1 120 ? -13.360 5.282 9.444 1.00 85.00 120 ALA A CA 1
ATOM 909 C C . ALA A 1 120 ? -12.107 6.096 9.821 1.00 85.00 120 ALA A C 1
ATOM 911 O O . ALA A 1 120 ? -11.714 7.001 9.079 1.00 85.00 120 ALA A O 1
ATOM 912 N N . ALA A 1 121 ? -11.435 5.746 10.921 1.00 84.25 121 ALA A N 1
ATOM 913 C CA . ALA A 1 121 ? -10.199 6.392 11.361 1.00 84.25 121 ALA A CA 1
ATOM 914 C C . ALA A 1 121 ? -9.051 6.195 10.355 1.00 84.25 121 ALA A C 1
ATOM 916 O O . ALA A 1 121 ? -8.359 7.151 9.990 1.00 84.25 121 ALA A O 1
ATOM 917 N N . LEU A 1 122 ? -8.881 4.970 9.847 1.00 85.12 122 LEU A N 1
ATOM 918 C CA . LEU A 1 122 ? -7.877 4.663 8.826 1.00 85.12 122 LEU A CA 1
ATOM 919 C C . LEU A 1 122 ? -8.151 5.405 7.513 1.00 85.12 122 LEU A C 1
ATOM 921 O O . LEU A 1 122 ? -7.241 6.024 6.961 1.00 85.12 122 LEU A O 1
ATOM 925 N N . ALA A 1 123 ? -9.400 5.405 7.040 1.00 85.19 123 ALA A N 1
ATOM 926 C CA . ALA A 1 123 ? -9.794 6.128 5.832 1.00 85.19 123 ALA A CA 1
ATOM 927 C C . ALA A 1 123 ? -9.531 7.635 5.962 1.00 85.19 123 ALA A C 1
ATOM 929 O O . ALA A 1 123 ? -8.976 8.248 5.050 1.00 85.19 123 ALA A O 1
ATOM 930 N N . THR A 1 124 ? -9.864 8.217 7.117 1.00 87.88 124 THR A N 1
ATOM 931 C CA . THR A 1 124 ? -9.620 9.638 7.402 1.00 87.88 124 THR A CA 1
ATOM 932 C C . THR A 1 124 ? -8.127 9.953 7.412 1.00 87.88 124 THR A C 1
ATOM 934 O O . THR A 1 124 ? -7.701 10.961 6.853 1.00 87.88 124 THR A O 1
ATOM 937 N N . THR A 1 125 ? -7.306 9.069 7.979 1.00 88.62 125 THR A N 1
ATOM 938 C CA . THR A 1 125 ? -5.854 9.273 8.039 1.00 88.62 125 THR A CA 1
ATOM 939 C C . THR A 1 125 ? -5.214 9.193 6.654 1.00 88.62 125 THR A C 1
ATOM 941 O O . THR A 1 125 ? -4.400 10.044 6.305 1.00 88.62 125 THR A O 1
ATOM 944 N N . VAL A 1 126 ? -5.621 8.229 5.822 1.00 86.31 126 VAL A N 1
ATOM 945 C CA . VAL A 1 126 ? -5.166 8.133 4.424 1.00 86.31 126 VAL A CA 1
ATOM 946 C C . VAL A 1 126 ? -5.590 9.366 3.623 1.00 86.31 126 VAL A C 1
ATOM 948 O O . VAL A 1 126 ? -4.790 9.896 2.853 1.00 86.31 126 VAL A O 1
ATOM 951 N N . LEU A 1 127 ? -6.814 9.860 3.832 1.00 87.88 127 LEU A N 1
ATOM 952 C CA . LEU A 1 127 ? -7.302 11.081 3.191 1.00 87.88 127 LEU A CA 1
ATOM 953 C C . LEU A 1 127 ? -6.461 12.305 3.588 1.00 87.88 127 LEU A C 1
ATOM 955 O O . LEU A 1 127 ? -6.080 13.090 2.725 1.00 87.88 127 LEU A O 1
ATOM 959 N N . LEU A 1 128 ? -6.120 12.448 4.871 1.00 90.00 128 LEU A N 1
ATOM 960 C CA . LEU A 1 128 ? -5.258 13.530 5.351 1.00 90.00 128 LEU A CA 1
ATOM 961 C C . LEU A 1 128 ? -3.832 13.420 4.808 1.00 90.00 128 LEU A C 1
ATOM 963 O O . LEU A 1 128 ? -3.275 14.425 4.378 1.00 90.00 128 LEU A O 1
ATOM 967 N N . LEU A 1 129 ? -3.254 12.216 4.764 1.00 88.69 129 LEU A N 1
ATOM 968 C CA . LEU A 1 129 ? -1.939 11.999 4.151 1.00 88.69 129 LEU A CA 1
ATOM 969 C C . LEU A 1 129 ? -1.942 12.416 2.677 1.00 88.69 129 LEU A C 1
ATOM 971 O O . LEU A 1 129 ? -1.002 13.070 2.229 1.00 88.69 129 LEU A O 1
ATOM 975 N N . TYR A 1 130 ? -3.016 12.098 1.950 1.00 85.25 130 TYR A N 1
ATOM 976 C CA . TYR A 1 130 ? -3.190 12.516 0.563 1.00 85.25 130 TYR A CA 1
ATOM 977 C C . TYR A 1 130 ? -3.296 14.042 0.426 1.00 85.25 130 TYR A C 1
ATOM 979 O O . TYR A 1 130 ? -2.609 14.623 -0.407 1.00 85.25 130 TYR A O 1
ATOM 987 N N . LEU A 1 131 ? -4.100 14.702 1.270 1.00 89.88 131 LEU A N 1
ATOM 988 C CA . LEU A 1 131 ? -4.268 16.163 1.259 1.00 89.88 131 LEU A CA 1
ATOM 989 C C . LEU A 1 131 ? -2.990 16.925 1.641 1.00 89.88 131 LEU A C 1
ATOM 991 O O . LEU A 1 131 ? -2.777 18.040 1.174 1.00 89.88 131 LEU A O 1
ATOM 995 N N . LEU A 1 132 ? -2.150 16.335 2.492 1.00 91.62 132 LEU A N 1
ATOM 996 C CA . LEU A 1 132 ? -0.883 16.913 2.946 1.00 91.62 132 LEU A CA 1
ATOM 997 C C . LEU A 1 132 ?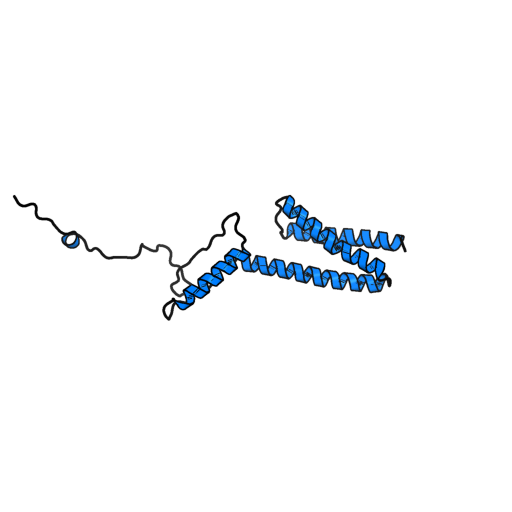 0.306 16.538 2.044 1.00 91.62 132 LEU A C 1
ATOM 999 O O . LEU A 1 132 ? 1.447 16.850 2.386 1.00 91.62 132 LEU A O 1
ATOM 1003 N N . ASN A 1 133 ? 0.067 15.856 0.917 1.00 86.00 133 ASN A N 1
ATOM 1004 C CA . ASN A 1 133 ? 1.097 15.312 0.024 1.00 86.00 133 ASN A CA 1
ATOM 1005 C C . ASN A 1 133 ? 2.160 14.463 0.754 1.00 86.00 133 ASN A C 1
ATOM 1007 O O . ASN A 1 133 ? 3.331 14.422 0.368 1.00 86.00 133 ASN A O 1
ATOM 1011 N N . MET A 1 134 ? 1.762 13.774 1.823 1.00 82.25 134 MET A N 1
ATOM 1012 C CA . MET A 1 134 ? 2.640 12.898 2.589 1.00 82.25 134 MET A CA 1
ATOM 1013 C C . MET A 1 134 ? 2.657 11.491 1.989 1.00 82.25 134 MET A C 1
ATOM 1015 O O . MET A 1 134 ? 1.648 10.970 1.515 1.00 82.25 134 MET A O 1
ATOM 1019 N N . SER A 1 135 ? 3.825 10.849 2.020 1.00 79.62 135 SER A N 1
ATOM 1020 C CA . SER A 1 135 ? 3.987 9.492 1.493 1.00 79.62 135 SER A CA 1
ATOM 1021 C C . SER A 1 135 ? 3.476 8.439 2.476 1.00 79.62 135 SER A C 1
ATOM 1023 O O . SER A 1 135 ? 3.752 8.503 3.673 1.00 79.62 135 SER A O 1
ATOM 1025 N N . PHE A 1 136 ? 2.785 7.425 1.953 1.00 80.00 136 PHE A N 1
ATOM 1026 C CA . PHE A 1 136 ? 2.424 6.225 2.706 1.00 80.00 136 PHE A CA 1
ATOM 1027 C C . PHE A 1 136 ? 3.658 5.318 2.821 1.00 80.00 136 PHE A C 1
ATOM 1029 O O . PHE A 1 136 ? 4.019 4.605 1.885 1.00 80.00 136 PHE A O 1
ATOM 1036 N N . ASN A 1 137 ? 4.354 5.401 3.950 1.00 79.19 137 ASN A N 1
ATOM 1037 C CA . ASN A 1 137 ? 5.605 4.692 4.223 1.00 79.19 137 ASN A CA 1
ATOM 1038 C C . ASN A 1 137 ? 5.573 3.971 5.584 1.00 79.19 137 ASN A C 1
ATOM 1040 O O . ASN A 1 137 ? 4.630 4.123 6.362 1.00 79.19 137 ASN A O 1
ATOM 1044 N N . ILE A 1 138 ? 6.622 3.200 5.891 1.00 77.94 138 ILE A N 1
ATOM 1045 C CA . ILE A 1 138 ? 6.717 2.385 7.118 1.00 77.94 138 ILE A CA 1
ATOM 1046 C C . ILE A 1 138 ? 6.571 3.235 8.393 1.00 77.94 138 ILE A C 1
ATOM 1048 O O . ILE A 1 138 ? 5.928 2.798 9.343 1.00 77.94 138 ILE A O 1
ATOM 1052 N N . MET A 1 139 ? 7.102 4.463 8.407 1.00 88.75 139 MET A N 1
ATOM 1053 C CA . MET A 1 139 ? 6.972 5.373 9.550 1.00 88.75 139 MET A CA 1
ATOM 1054 C C . MET A 1 139 ? 5.516 5.819 9.740 1.00 88.75 139 MET A C 1
ATOM 1056 O O . MET A 1 139 ? 4.997 5.755 10.854 1.00 88.75 139 MET A O 1
ATOM 1060 N N . THR A 1 140 ? 4.825 6.195 8.657 1.00 85.94 140 THR A N 1
ATOM 1061 C CA . THR A 1 140 ? 3.396 6.549 8.723 1.00 85.94 140 THR A CA 1
ATOM 1062 C C . THR A 1 140 ? 2.525 5.355 9.114 1.00 85.94 140 THR A C 1
ATOM 1064 O O . THR A 1 140 ? 1.620 5.511 9.927 1.00 85.94 140 THR A O 1
ATOM 1067 N N . LEU A 1 141 ? 2.828 4.152 8.611 1.00 84.94 141 LEU A N 1
ATOM 1068 C CA . LEU A 1 141 ? 2.158 2.898 8.975 1.00 84.94 141 LEU A CA 1
ATOM 1069 C C . LEU A 1 141 ? 2.309 2.580 10.465 1.00 84.94 141 LEU A C 1
ATOM 1071 O O . LEU A 1 141 ? 1.323 2.236 11.111 1.00 84.94 141 LEU A O 1
ATOM 1075 N N . GLY A 1 142 ? 3.515 2.741 11.017 1.00 85.81 142 GLY A N 1
ATOM 1076 C CA . GLY A 1 142 ? 3.764 2.569 12.449 1.00 85.81 142 GLY A CA 1
ATOM 1077 C C . GLY A 1 142 ? 2.964 3.558 13.300 1.00 85.81 142 GLY A C 1
ATOM 1078 O O . GLY A 1 142 ? 2.338 3.160 14.280 1.00 85.81 142 GLY A O 1
ATOM 1079 N N . GLY A 1 143 ? 2.912 4.828 12.882 1.00 89.12 143 GLY A N 1
ATOM 1080 C CA . GLY A 1 143 ? 2.088 5.850 13.533 1.00 89.12 143 GLY A CA 1
ATOM 1081 C C . GLY A 1 143 ? 0.590 5.533 13.481 1.00 89.12 143 GLY A C 1
ATOM 1082 O O . GLY A 1 143 ? -0.087 5.617 14.502 1.00 89.12 143 GLY A O 1
ATOM 1083 N N . MET A 1 144 ? 0.080 5.102 12.322 1.00 88.81 144 MET A N 1
ATOM 1084 C CA . MET A 1 144 ? -1.317 4.676 12.164 1.00 88.81 144 MET A CA 1
ATOM 1085 C C . MET A 1 144 ? -1.656 3.477 13.051 1.00 88.81 144 MET A C 1
ATOM 1087 O O . MET A 1 144 ? -2.697 3.484 13.699 1.00 88.81 144 MET A O 1
ATOM 1091 N N . ALA A 1 145 ? -0.784 2.469 13.120 1.00 84.81 145 ALA A N 1
ATOM 1092 C CA . ALA A 1 145 ? -1.002 1.298 13.966 1.00 84.81 145 ALA A CA 1
ATOM 1093 C C . ALA A 1 145 ? -1.090 1.672 15.458 1.00 84.81 145 ALA A C 1
ATOM 1095 O O . ALA A 1 145 ? -1.990 1.202 16.152 1.00 84.81 145 ALA A O 1
ATOM 1096 N N . ALA A 1 146 ? -0.207 2.557 15.936 1.00 88.00 146 ALA A N 1
ATOM 1097 C CA . ALA A 1 146 ? -0.247 3.055 17.312 1.00 88.00 146 ALA A CA 1
ATOM 1098 C C . ALA A 1 146 ? -1.516 3.881 17.596 1.00 88.00 146 ALA A C 1
ATOM 1100 O O . ALA A 1 146 ? -2.171 3.677 18.617 1.00 88.00 146 ALA A O 1
ATOM 1101 N N . ALA A 1 147 ? -1.893 4.775 16.675 1.00 86.62 147 ALA A N 1
ATOM 1102 C CA . ALA A 1 147 ? -3.081 5.615 16.811 1.00 86.62 147 ALA A CA 1
ATOM 1103 C C . ALA A 1 147 ? -4.381 4.796 16.827 1.00 86.62 147 ALA A C 1
ATOM 1105 O O . ALA A 1 147 ? -5.269 5.072 17.627 1.00 86.62 147 ALA A O 1
ATOM 1106 N N . VAL A 1 148 ? -4.487 3.763 15.985 1.00 83.81 148 VAL A N 1
ATOM 1107 C CA . VAL A 1 148 ? -5.646 2.858 15.979 1.00 83.81 148 VAL A CA 1
ATOM 1108 C C . VAL A 1 148 ? -5.801 2.153 17.326 1.00 83.81 148 VAL A C 1
ATOM 1110 O O . VAL A 1 148 ? -6.923 2.042 17.809 1.00 83.81 148 VAL A O 1
ATOM 1113 N N . GLY A 1 149 ? -4.701 1.726 17.955 1.00 79.44 149 GLY A N 1
ATOM 1114 C CA . GLY A 1 149 ? -4.740 1.123 19.290 1.00 79.44 149 GLY A CA 1
ATOM 1115 C C . GLY A 1 149 ? -5.343 2.057 20.342 1.00 79.44 149 GLY A C 1
ATOM 1116 O O . GLY A 1 149 ? -6.245 1.646 21.064 1.00 79.44 149 GLY A O 1
ATOM 1117 N N . LEU A 1 150 ? -4.904 3.320 20.363 1.00 85.38 150 LEU A N 1
ATOM 1118 C CA . LEU A 1 150 ? -5.433 4.343 21.274 1.00 85.38 150 LEU A CA 1
ATOM 1119 C C . LEU A 1 150 ? -6.930 4.609 21.033 1.00 85.38 150 LEU A C 1
ATOM 1121 O O . LEU A 1 150 ? -7.718 4.621 21.969 1.00 85.38 150 LEU A O 1
ATOM 1125 N N . ILE A 1 151 ? -7.335 4.776 19.769 1.00 82.25 151 ILE A N 1
ATOM 1126 C CA . ILE A 1 151 ? -8.732 5.072 19.407 1.00 82.25 151 ILE A CA 1
ATOM 1127 C C . ILE A 1 151 ? -9.665 3.925 19.807 1.00 82.25 151 ILE A C 1
ATOM 1129 O O . ILE A 1 151 ? -10.796 4.167 20.226 1.00 82.25 151 ILE A O 1
ATOM 1133 N N . ILE A 1 152 ? -9.220 2.676 19.643 1.00 75.12 152 ILE A N 1
ATOM 1134 C CA . ILE A 1 152 ? -10.005 1.504 20.038 1.00 75.12 152 ILE A CA 1
ATOM 1135 C C . ILE A 1 152 ? -10.188 1.474 21.554 1.00 75.12 152 ILE A C 1
ATOM 1137 O O . ILE A 1 152 ? -11.299 1.209 22.002 1.00 75.12 152 ILE A O 1
ATOM 1141 N N . ASP A 1 153 ? -9.134 1.757 22.320 1.00 82.00 153 ASP A N 1
ATOM 1142 C CA . ASP A 1 153 ? -9.197 1.794 23.783 1.00 82.00 153 ASP A CA 1
ATOM 1143 C C . ASP A 1 153 ? -10.220 2.839 24.257 1.00 82.00 153 ASP A C 1
ATOM 1145 O O . ASP A 1 153 ? -11.187 2.501 24.942 1.00 82.00 153 ASP A O 1
ATOM 1149 N N . ASP A 1 154 ? -10.114 4.072 23.750 1.00 81.94 154 ASP A N 1
ATOM 1150 C CA . ASP A 1 154 ? -11.056 5.155 24.054 1.00 81.94 154 ASP A CA 1
ATOM 1151 C C . ASP A 1 154 ? -12.501 4.800 23.659 1.00 81.94 154 ASP A C 1
ATOM 1153 O O . ASP A 1 154 ? -13.450 5.059 24.405 1.00 81.94 154 ASP A O 1
ATOM 1157 N N . ALA A 1 155 ? -12.689 4.190 22.483 1.00 75.94 155 ALA A N 1
ATOM 1158 C CA . ALA A 1 155 ? -14.005 3.790 21.994 1.00 75.94 155 ALA A CA 1
ATOM 11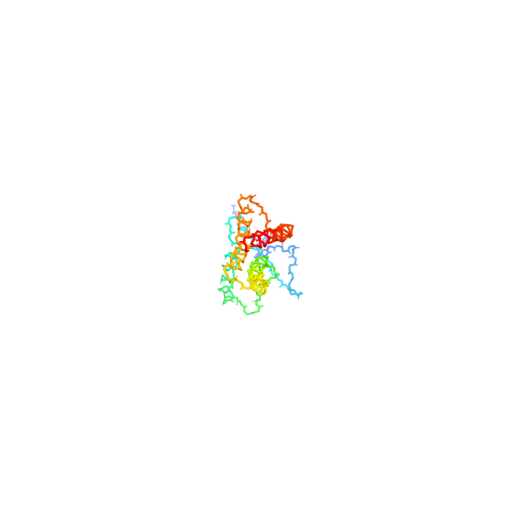59 C C . ALA A 1 155 ? -14.630 2.681 22.852 1.00 75.94 155 ALA A C 1
ATOM 1161 O O . ALA A 1 155 ? -15.839 2.708 23.093 1.00 75.94 155 ALA A O 1
ATOM 1162 N N . ILE A 1 156 ? -13.830 1.718 23.317 1.00 76.19 156 ILE A N 1
ATOM 1163 C CA . ILE A 1 156 ? -14.294 0.643 24.198 1.00 76.19 156 ILE A CA 1
ATOM 1164 C C . ILE A 1 156 ? -14.661 1.211 25.571 1.00 76.19 156 ILE A C 1
ATOM 1166 O O . ILE A 1 156 ? -15.765 0.932 26.035 1.00 76.19 156 ILE A O 1
ATOM 1170 N N . VAL A 1 157 ? -13.813 2.053 26.173 1.00 81.00 157 VAL A N 1
ATOM 1171 C CA . VAL A 1 157 ? -14.077 2.675 27.486 1.00 81.00 157 VAL A CA 1
ATOM 1172 C C . VAL A 1 157 ? -15.362 3.508 27.461 1.00 81.00 157 VAL A C 1
ATOM 1174 O O . VAL A 1 157 ? -16.196 3.403 28.361 1.00 81.00 157 VAL A O 1
ATOM 1177 N N . MET A 1 158 ? -15.576 4.305 26.408 1.00 79.12 158 MET A N 1
ATOM 1178 C CA . MET A 1 158 ? -16.820 5.066 26.229 1.00 79.12 158 MET A CA 1
ATOM 1179 C C . MET A 1 158 ? -18.048 4.159 26.121 1.00 79.12 158 MET A C 1
ATOM 1181 O O . MET A 1 158 ? -19.081 4.454 26.715 1.00 79.12 158 MET A O 1
ATOM 1185 N N . ILE A 1 159 ? -17.954 3.066 25.359 1.00 73.00 159 ILE A N 1
ATOM 1186 C CA . ILE A 1 159 ? -19.059 2.115 25.202 1.00 73.00 159 ILE A CA 1
ATOM 1187 C C . ILE A 1 159 ? -19.362 1.411 26.525 1.00 73.00 159 ILE A C 1
ATOM 1189 O O . ILE A 1 159 ? -20.534 1.277 26.863 1.00 73.00 159 ILE A O 1
ATOM 1193 N N . GLU A 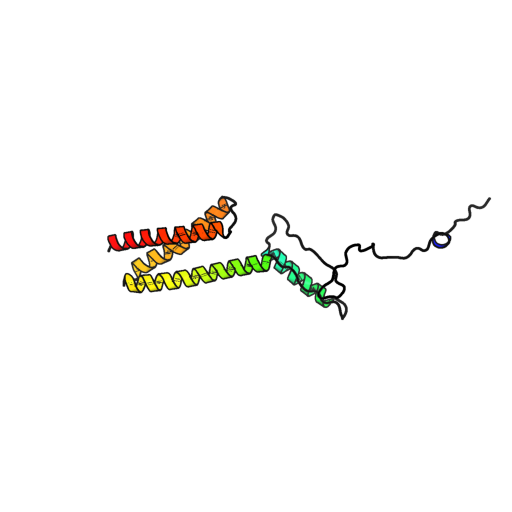1 160 ? -18.340 0.992 27.269 1.00 71.50 160 GLU A N 1
ATOM 1194 C CA . GLU A 1 160 ? -18.501 0.352 28.577 1.00 71.50 160 GLU A CA 1
ATOM 1195 C C . GLU A 1 160 ? -19.165 1.289 29.590 1.00 71.50 160 GLU A C 1
ATOM 1197 O O . GLU A 1 160 ? -20.008 0.847 30.355 1.00 71.50 160 GLU A O 1
ATOM 1202 N N . HIS A 1 161 ? -18.859 2.588 29.551 1.00 72.44 161 HIS A N 1
ATOM 1203 C CA . HIS A 1 161 ? -19.484 3.570 30.440 1.00 72.44 161 HIS A CA 1
ATOM 1204 C C . HIS A 1 161 ? -20.941 3.918 30.065 1.00 72.44 161 HIS A C 1
ATOM 1206 O O . HIS A 1 161 ? -21.686 4.438 30.895 1.00 72.44 161 HIS A O 1
ATOM 1212 N N . ILE A 1 162 ? -21.353 3.694 28.812 1.00 67.75 162 ILE A N 1
ATOM 1213 C CA . ILE A 1 162 ? -22.724 3.969 28.338 1.00 67.75 162 ILE A CA 1
ATOM 1214 C C . ILE A 1 162 ? -23.679 2.789 28.616 1.00 67.75 162 ILE A C 1
ATOM 1216 O O . ILE A 1 162 ? -24.895 3.000 28.663 1.00 67.75 162 ILE A O 1
ATOM 1220 N N . ILE A 1 163 ? -23.155 1.566 28.753 1.00 61.59 163 ILE A N 1
ATOM 1221 C CA . ILE A 1 163 ? -23.917 0.334 29.046 1.00 61.59 163 ILE A CA 1
ATOM 1222 C C . ILE A 1 163 ? -24.120 0.192 30.557 1.00 61.59 163 ILE A C 1
ATOM 1224 O O . ILE A 1 163 ? -25.242 -0.213 30.939 1.00 61.59 163 ILE A O 1
#